Protein AF-A0A4U1FKA0-F1 (afdb_monomer_lite)

Sequence (142 aa):
TSLSIWGWGSLGIVLSLITFGPFVIFYLAFYILCFVGGGFVVTLLFGKTNSEKDLEQCEHSFLPPTSTGIPKCLEEMKREARTIKIDRRLTGANIIDEPLQQVIQFSLRDYVQYWYYTLSDDESFLLEIRQTLQNALIQFAT

Structure (mmCIF, N/CA/C/O backbone):
data_AF-A0A4U1FKA0-F1
#
_entry.id   AF-A0A4U1FKA0-F1
#
loop_
_atom_site.group_PDB
_atom_site.id
_atom_site.type_symbol
_atom_site.label_atom_id
_atom_site.label_alt_id
_atom_site.label_comp_id
_atom_site.label_asym_id
_atom_site.label_entity_id
_atom_site.label_seq_id
_atom_site.pdbx_PDB_ins_code
_atom_site.Cartn_x
_atom_site.Cartn_y
_atom_site.Cartn_z
_atom_site.occupancy
_atom_site.B_iso_or_equiv
_atom_site.auth_seq_id
_atom_site.auth_comp_id
_atom_site.auth_asym_id
_atom_site.auth_atom_id
_atom_site.pdbx_PDB_model_num
ATOM 1 N N . THR A 1 1 ? 2.910 23.166 -39.776 1.00 61.66 1 THR A N 1
ATOM 2 C CA . THR A 1 1 ? 3.900 22.630 -38.811 1.00 61.66 1 THR A CA 1
ATOM 3 C C . THR A 1 1 ? 4.370 21.225 -39.178 1.00 61.66 1 THR A C 1
ATOM 5 O O . THR A 1 1 ? 5.571 20.996 -39.144 1.00 61.66 1 THR A O 1
ATOM 8 N N . SER A 1 2 ? 3.491 20.321 -39.630 1.00 62.41 2 SER A N 1
ATOM 9 C CA . SER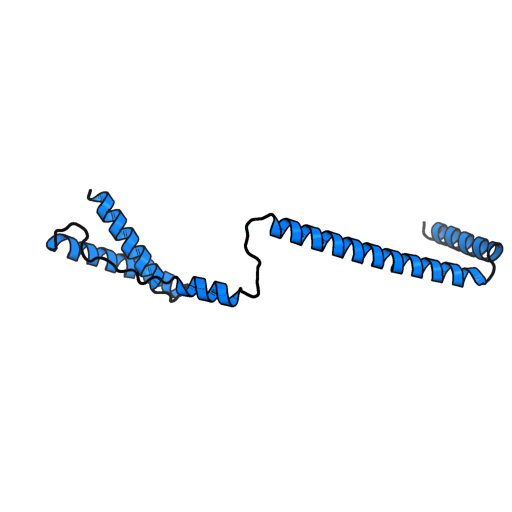 A 1 2 ? 3.839 18.959 -40.096 1.00 62.41 2 SER A CA 1
ATOM 10 C C . SER A 1 2 ? 4.854 18.901 -41.252 1.00 62.41 2 SER A C 1
ATOM 12 O O . SER A 1 2 ? 5.776 18.093 -41.203 1.00 62.41 2 SER A O 1
ATOM 14 N N . LEU A 1 3 ? 4.738 19.791 -42.249 1.00 74.25 3 LEU A N 1
ATOM 15 C CA . LEU A 1 3 ? 5.665 19.851 -43.394 1.00 74.25 3 LEU A CA 1
ATOM 16 C C . LEU A 1 3 ? 7.111 20.176 -42.980 1.00 74.25 3 LEU A C 1
ATOM 18 O O . LEU A 1 3 ? 8.057 19.661 -43.563 1.00 74.25 3 LEU A O 1
ATOM 22 N N . SER A 1 4 ? 7.273 21.012 -41.948 1.00 82.06 4 SER A N 1
ATOM 23 C CA . SER A 1 4 ? 8.587 21.382 -41.414 1.00 82.06 4 SER A CA 1
ATOM 24 C C . SER A 1 4 ? 9.243 20.172 -40.750 1.00 82.06 4 SER A C 1
ATOM 26 O O . SER A 1 4 ? 10.373 19.830 -41.074 1.00 82.06 4 SER A O 1
ATOM 28 N N . ILE A 1 5 ? 8.500 19.449 -39.906 1.00 84.81 5 ILE A N 1
ATOM 29 C CA . ILE A 1 5 ? 8.984 18.244 -39.208 1.00 84.81 5 ILE A CA 1
ATOM 30 C C . ILE A 1 5 ? 9.427 17.156 -40.198 1.00 84.81 5 ILE A C 1
ATOM 32 O O . ILE A 1 5 ? 10.484 16.556 -40.017 1.00 84.81 5 ILE A O 1
ATOM 36 N N . TRP A 1 6 ? 8.665 16.947 -41.275 1.00 83.38 6 TRP A N 1
ATOM 37 C CA . TRP A 1 6 ? 9.043 16.023 -42.349 1.00 83.38 6 TRP A CA 1
ATOM 38 C C . TRP A 1 6 ? 10.290 16.481 -43.120 1.00 83.38 6 TRP A C 1
ATOM 40 O O . TRP A 1 6 ? 11.140 15.654 -43.448 1.00 83.38 6 TRP A O 1
ATOM 50 N N . GLY A 1 7 ? 10.437 17.789 -43.355 1.00 89.75 7 GLY A N 1
ATOM 51 C CA . GLY A 1 7 ? 11.627 18.366 -43.984 1.00 89.75 7 GLY A CA 1
ATOM 52 C C . GLY A 1 7 ? 12.895 18.162 -43.152 1.00 89.75 7 GLY A C 1
ATOM 53 O O . GLY A 1 7 ? 13.902 17.683 -43.673 1.00 89.75 7 GLY A O 1
ATOM 54 N N . TRP A 1 8 ? 12.835 18.444 -41.848 1.00 88.69 8 TRP A N 1
ATOM 55 C CA . TRP A 1 8 ? 13.963 18.234 -40.932 1.00 88.69 8 TRP A CA 1
ATOM 56 C C . TRP A 1 8 ? 14.318 16.751 -40.777 1.00 88.69 8 TRP A C 1
ATOM 58 O O . TRP A 1 8 ? 15.499 16.402 -40.793 1.00 88.69 8 TRP A O 1
ATOM 68 N N . GLY A 1 9 ? 13.314 15.871 -40.700 1.00 87.62 9 GLY A N 1
ATOM 69 C CA . GLY A 1 9 ? 13.528 14.423 -40.655 1.00 87.62 9 GLY A CA 1
ATOM 70 C C . GLY A 1 9 ? 14.218 13.895 -41.916 1.00 87.62 9 GLY A C 1
ATOM 71 O O . GLY A 1 9 ? 15.217 13.183 -41.821 1.00 87.62 9 GLY A O 1
ATOM 72 N N . SER A 1 10 ? 13.746 14.303 -43.100 1.00 87.06 10 SER A N 1
ATOM 73 C CA . SER A 1 10 ? 14.354 13.910 -44.377 1.00 87.06 10 SER A CA 1
ATOM 74 C C . SER A 1 10 ? 15.783 14.433 -44.523 1.00 87.06 10 SER A C 1
ATOM 76 O O . SER A 1 10 ? 16.648 13.703 -45.005 1.00 87.06 10 SER A O 1
ATOM 78 N N . LEU A 1 11 ? 16.047 15.674 -44.101 1.00 89.50 11 LEU A N 1
ATOM 79 C CA . LEU A 1 11 ? 17.390 16.252 -44.145 1.00 89.50 11 LEU A CA 1
ATOM 80 C C . LEU A 1 11 ? 18.360 15.453 -43.264 1.00 89.50 11 LEU A C 1
ATOM 82 O O . LEU A 1 11 ? 19.453 15.117 -43.714 1.00 89.50 11 LEU A O 1
ATOM 86 N N . GLY A 1 12 ? 17.938 15.089 -42.048 1.00 86.94 12 GLY A N 1
ATOM 87 C CA . GLY A 1 12 ? 18.728 14.255 -41.141 1.00 86.94 12 GLY A CA 1
ATOM 88 C C . GLY A 1 12 ? 19.043 12.877 -41.726 1.00 86.94 12 GLY A C 1
ATOM 89 O O . GLY A 1 12 ? 20.191 12.441 -41.675 1.00 86.94 12 GLY A O 1
ATOM 90 N N . ILE A 1 13 ? 18.056 12.221 -42.347 1.00 84.75 13 ILE A N 1
ATOM 91 C CA . ILE A 1 13 ? 18.228 10.902 -42.979 1.00 84.75 13 ILE A CA 1
ATOM 92 C C . ILE A 1 13 ? 19.240 10.968 -44.131 1.00 84.75 13 ILE A C 1
ATOM 94 O O . ILE A 1 13 ? 20.147 10.138 -44.203 1.00 84.75 13 ILE A O 1
ATOM 98 N N . VAL A 1 14 ? 19.127 11.972 -45.007 1.00 87.81 14 VAL A N 1
ATOM 99 C CA . VAL A 1 14 ? 20.024 12.136 -46.163 1.00 87.81 14 VAL A CA 1
ATOM 100 C C . VAL A 1 14 ? 21.454 12.446 -45.720 1.00 87.81 14 VAL A C 1
ATOM 102 O O . VAL A 1 14 ? 22.392 11.811 -46.202 1.00 87.81 14 VAL A O 1
ATOM 105 N N . LEU A 1 15 ? 21.639 13.367 -44.768 1.00 87.31 15 LEU A N 1
ATOM 106 C CA . LEU A 1 15 ? 22.969 13.703 -44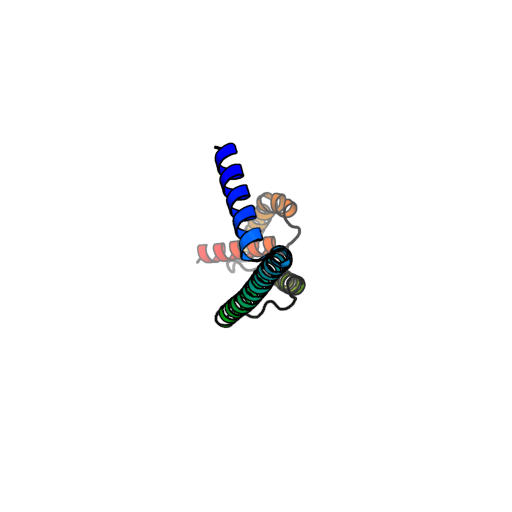.247 1.00 87.31 15 LEU A CA 1
ATOM 107 C C . LEU A 1 15 ? 23.634 12.487 -43.585 1.00 87.31 15 LEU A C 1
ATOM 109 O O . LEU A 1 15 ? 24.833 12.252 -43.749 1.00 87.31 15 LEU A O 1
ATOM 113 N N . SER A 1 16 ? 22.839 11.697 -42.861 1.00 81.56 16 SER A N 1
ATOM 114 C CA . SER A 1 16 ? 23.296 10.496 -42.166 1.00 81.56 16 SER A CA 1
ATOM 115 C C . SER A 1 16 ? 23.733 9.397 -43.145 1.00 81.56 16 SER A C 1
ATOM 117 O O . SER A 1 16 ? 24.805 8.817 -42.973 1.00 81.56 16 SER A O 1
ATOM 119 N N . LEU A 1 17 ? 22.976 9.188 -44.230 1.00 82.75 17 LEU A N 1
ATOM 120 C CA . LEU A 1 17 ? 23.327 8.264 -45.318 1.00 82.75 17 LEU A CA 1
ATOM 121 C C . LEU A 1 17 ? 24.611 8.669 -46.054 1.00 82.75 17 LEU A C 1
ATOM 123 O O . LEU A 1 17 ? 25.408 7.800 -46.400 1.00 82.75 17 LEU A O 1
ATOM 127 N N . ILE A 1 18 ? 24.836 9.967 -46.275 1.00 84.44 18 ILE A N 1
ATOM 128 C CA . ILE A 1 18 ? 26.050 10.464 -46.944 1.00 84.44 18 ILE A CA 1
ATOM 129 C C . ILE A 1 18 ? 27.279 10.332 -46.032 1.00 84.44 18 ILE A C 1
ATOM 131 O O . ILE A 1 18 ? 28.359 9.994 -46.505 1.00 84.44 18 ILE A O 1
ATOM 135 N N . THR A 1 19 ? 27.122 10.576 -44.729 1.00 84.31 19 THR A N 1
ATOM 136 C CA . THR A 1 19 ? 28.249 10.601 -43.779 1.00 84.31 19 THR A CA 1
ATOM 137 C C . THR A 1 19 ? 28.701 9.201 -43.364 1.00 84.31 19 THR A C 1
ATOM 139 O O . THR A 1 19 ? 29.898 8.945 -43.263 1.00 84.31 19 THR A O 1
ATOM 142 N N . PHE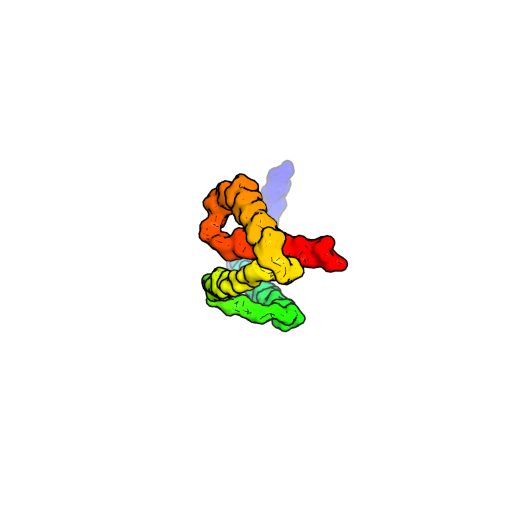 A 1 20 ? 27.756 8.289 -43.119 1.00 77.69 20 PHE A N 1
ATOM 143 C CA . PHE A 1 20 ? 28.036 6.962 -42.554 1.00 77.69 20 PHE A CA 1
ATOM 144 C C . PHE A 1 20 ? 27.788 5.808 -43.540 1.00 77.69 20 PHE A C 1
ATOM 146 O O . PHE A 1 20 ? 28.141 4.661 -43.255 1.00 77.69 20 PHE A O 1
ATOM 153 N N . GLY A 1 21 ? 27.197 6.086 -44.706 1.00 81.88 21 GLY A N 1
ATOM 154 C CA . GLY A 1 21 ? 26.884 5.077 -45.714 1.00 81.88 21 GLY A CA 1
ATOM 155 C C . GLY A 1 21 ? 25.742 4.129 -45.302 1.00 81.88 21 GLY A C 1
ATOM 156 O O . GLY A 1 21 ? 24.965 4.428 -44.391 1.00 81.88 21 GLY A O 1
ATOM 157 N N . PRO A 1 22 ? 25.618 2.951 -45.945 1.00 77.38 22 PRO A N 1
ATOM 158 C CA . PRO A 1 22 ? 24.540 1.990 -45.670 1.00 77.38 22 PRO A CA 1
ATOM 159 C C . PRO A 1 22 ? 24.641 1.325 -44.285 1.00 77.38 22 PRO A C 1
ATOM 161 O O . PRO A 1 22 ? 23.689 0.691 -43.832 1.00 77.38 22 PRO A O 1
ATOM 164 N N . PHE A 1 23 ? 25.764 1.487 -43.579 1.00 82.19 23 PHE A N 1
ATOM 165 C CA . PHE A 1 23 ? 25.981 0.919 -42.245 1.00 82.19 23 PHE A CA 1
ATOM 166 C C . PHE A 1 23 ? 25.245 1.669 -41.128 1.00 82.19 23 PHE A C 1
ATOM 168 O O . PHE A 1 23 ? 25.195 1.192 -39.995 1.00 82.19 23 PHE A O 1
ATOM 175 N N . VAL A 1 24 ? 24.618 2.808 -41.435 1.00 83.31 24 VAL A N 1
ATOM 176 C CA . VAL A 1 24 ? 23.897 3.636 -40.459 1.00 83.31 24 VAL A CA 1
ATOM 177 C C . VAL A 1 24 ? 22.774 2.883 -39.744 1.00 83.31 24 VAL A C 1
ATOM 179 O O . VAL A 1 24 ? 22.522 3.106 -38.563 1.00 83.31 24 VAL A O 1
ATOM 182 N N . ILE A 1 25 ? 22.148 1.929 -40.438 1.00 82.69 25 ILE A N 1
ATOM 183 C CA . ILE A 1 25 ? 21.079 1.088 -39.891 1.00 82.69 25 ILE A CA 1
ATOM 184 C C . ILE A 1 25 ? 21.624 0.195 -38.767 1.00 82.69 25 ILE A C 1
ATOM 186 O O . ILE A 1 25 ? 20.979 0.053 -37.731 1.00 82.69 25 ILE A O 1
ATOM 190 N N . PHE A 1 26 ? 22.835 -0.350 -38.929 1.00 86.19 26 PHE A N 1
ATOM 191 C CA . PHE A 1 26 ? 23.480 -1.170 -37.901 1.00 86.19 26 PHE A CA 1
ATOM 192 C C . PHE A 1 26 ? 23.855 -0.344 -36.670 1.00 86.19 26 PHE A C 1
ATOM 194 O O . PHE A 1 26 ? 23.595 -0.775 -35.548 1.00 86.19 26 PHE A O 1
ATOM 201 N N . TYR A 1 27 ? 24.402 0.859 -36.865 1.00 85.31 27 TYR A N 1
ATOM 202 C CA . TYR A 1 27 ? 24.722 1.760 -35.754 1.00 85.31 27 TYR A CA 1
ATOM 203 C C . TYR A 1 27 ? 23.471 2.206 -34.993 1.00 85.31 27 TYR A C 1
ATOM 205 O O . TYR A 1 27 ? 23.483 2.237 -33.764 1.00 85.31 27 TYR A O 1
ATOM 213 N N . LEU A 1 28 ? 22.375 2.492 -35.701 1.00 86.81 28 LEU A N 1
ATOM 214 C CA . LEU A 1 28 ? 21.110 2.889 -35.084 1.00 86.81 28 LEU A CA 1
ATOM 215 C C . LEU A 1 28 ? 20.484 1.722 -34.308 1.00 86.81 28 LEU A C 1
ATOM 217 O O . LEU A 1 28 ? 20.076 1.900 -33.162 1.00 86.81 28 LEU A O 1
ATOM 221 N N . ALA A 1 29 ? 20.481 0.512 -34.873 1.00 88.62 29 ALA A N 1
ATOM 222 C CA . ALA A 1 29 ? 20.007 -0.683 -34.176 1.00 88.62 29 ALA A CA 1
ATOM 223 C C . ALA A 1 29 ? 20.828 -0.979 -32.908 1.00 88.62 29 ALA A C 1
ATOM 225 O O . ALA A 1 29 ? 20.253 -1.243 -31.851 1.00 88.62 29 ALA A O 1
ATOM 226 N N . PHE A 1 30 ? 22.159 -0.872 -32.986 1.00 91.44 30 PHE A N 1
ATOM 227 C CA . PHE A 1 30 ? 23.040 -1.041 -31.829 1.00 91.44 30 PHE A CA 1
ATOM 228 C C . PHE A 1 30 ? 22.796 0.036 -30.765 1.00 91.44 30 PHE A C 1
ATOM 230 O O . PHE A 1 30 ? 22.729 -0.278 -29.580 1.00 91.44 30 PHE A O 1
ATOM 237 N N . TYR A 1 31 ? 22.580 1.288 -31.176 1.00 89.50 31 TYR A N 1
ATOM 238 C CA . TYR A 1 31 ? 22.254 2.385 -30.267 1.00 89.50 31 TYR A CA 1
ATOM 239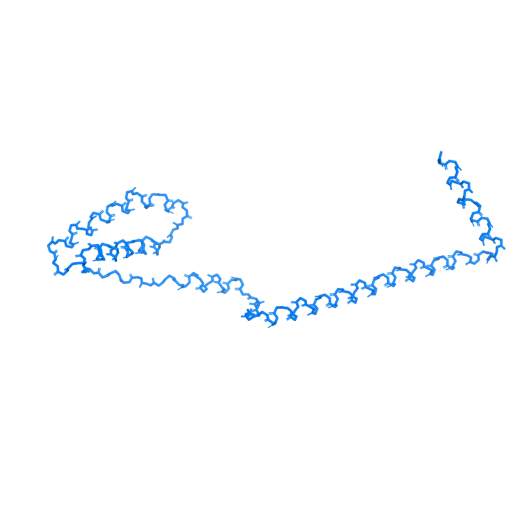 C C . TYR A 1 31 ? 20.945 2.138 -29.505 1.00 89.50 31 TYR A C 1
ATOM 241 O O . TYR A 1 31 ? 20.908 2.287 -28.284 1.00 89.50 31 TYR A O 1
ATOM 249 N N . ILE A 1 32 ? 19.888 1.696 -30.198 1.00 92.44 32 ILE A N 1
ATOM 250 C CA . ILE A 1 32 ? 18.609 1.346 -29.561 1.00 92.44 32 ILE A CA 1
ATOM 251 C C . ILE A 1 32 ? 18.780 0.162 -28.604 1.00 92.44 32 ILE A C 1
ATOM 253 O O . ILE A 1 32 ? 18.252 0.198 -27.493 1.00 92.44 32 ILE A O 1
ATOM 257 N N . LEU A 1 33 ? 19.555 -0.859 -28.982 1.00 92.38 33 LEU A N 1
ATOM 258 C CA . LEU A 1 33 ? 19.828 -2.009 -28.117 1.00 92.38 33 LEU A CA 1
ATOM 259 C C . LEU A 1 33 ? 20.590 -1.584 -26.855 1.00 92.38 33 LEU A C 1
ATOM 261 O O . LEU A 1 33 ? 20.187 -1.943 -25.750 1.00 92.38 33 LEU A O 1
ATOM 265 N N . CYS A 1 34 ? 21.631 -0.760 -26.989 1.00 91.44 34 CYS A N 1
ATOM 266 C CA . CYS A 1 34 ? 22.355 -0.195 -25.850 1.00 91.44 34 CYS A CA 1
ATOM 267 C C . CYS A 1 34 ? 21.464 0.684 -24.968 1.00 91.44 34 CYS A C 1
ATOM 269 O O . CYS A 1 34 ? 21.611 0.653 -23.749 1.00 91.44 34 CYS A O 1
ATOM 271 N N . PHE A 1 35 ? 20.530 1.436 -25.550 1.00 92.75 35 PHE A N 1
ATOM 272 C CA . PHE A 1 35 ? 19.601 2.268 -24.792 1.00 92.75 35 PHE A CA 1
ATOM 273 C C . PHE A 1 35 ? 18.610 1.425 -23.983 1.00 92.75 35 PHE A C 1
ATOM 275 O O . PHE A 1 35 ? 18.441 1.652 -22.787 1.00 92.75 35 PHE A O 1
ATOM 282 N N . VAL A 1 36 ? 17.999 0.413 -24.604 1.00 93.00 36 VAL A N 1
ATOM 283 C CA . VAL A 1 36 ? 17.066 -0.497 -23.920 1.00 93.00 36 VAL A CA 1
ATOM 284 C C . VAL A 1 36 ? 17.799 -1.342 -22.879 1.00 93.00 36 VAL A C 1
ATOM 286 O O . VAL A 1 36 ? 17.323 -1.469 -21.755 1.00 93.00 36 VAL A O 1
ATOM 289 N N . GLY A 1 37 ? 18.975 -1.873 -23.217 1.00 91.38 37 GLY A N 1
ATOM 290 C CA . GLY A 1 37 ? 19.806 -2.646 -22.298 1.00 91.38 37 GLY A CA 1
ATOM 291 C C . GLY A 1 37 ? 20.300 -1.808 -21.121 1.00 91.38 37 GLY A C 1
ATOM 292 O O . GLY A 1 37 ? 20.164 -2.223 -19.974 1.00 91.38 37 GLY A O 1
ATOM 293 N N . GLY A 1 38 ? 20.805 -0.600 -21.381 1.00 89.94 38 GLY A N 1
ATOM 294 C CA . GLY A 1 38 ? 21.219 0.345 -20.345 1.00 89.94 38 GLY A CA 1
ATOM 295 C C . GLY A 1 38 ? 20.052 0.765 -19.454 1.00 89.94 38 GLY A C 1
ATOM 296 O O . GLY A 1 38 ? 20.181 0.741 -18.233 1.00 89.94 38 GLY A O 1
ATOM 297 N N . GLY A 1 39 ? 18.891 1.058 -20.047 1.00 87.56 39 GLY A N 1
ATOM 298 C CA . GLY A 1 39 ? 17.657 1.341 -19.317 1.00 87.56 39 GLY A CA 1
ATOM 299 C C . GLY A 1 39 ? 17.249 0.178 -18.417 1.00 87.56 39 GLY A C 1
ATOM 300 O O . GLY A 1 39 ? 17.039 0.379 -17.228 1.00 87.56 39 GLY A O 1
ATOM 301 N N . PHE A 1 40 ? 17.235 -1.048 -18.943 1.00 87.31 40 PHE A N 1
ATOM 302 C CA . PHE A 1 40 ? 16.906 -2.247 -18.174 1.00 87.31 40 PHE A CA 1
ATOM 303 C C . PHE A 1 40 ? 17.888 -2.486 -17.021 1.00 87.31 40 PHE A C 1
ATOM 305 O O . PHE A 1 40 ? 17.459 -2.748 -15.902 1.00 87.31 40 PHE A O 1
ATOM 312 N N . VAL A 1 41 ? 19.195 -2.327 -17.250 1.00 86.38 41 VAL A N 1
ATOM 313 C CA . VAL A 1 41 ? 20.226 -2.458 -16.205 1.00 86.38 41 VAL A CA 1
ATOM 314 C C . VAL A 1 41 ? 20.055 -1.399 -15.118 1.00 86.38 41 VAL A C 1
ATOM 316 O O . VAL A 1 41 ? 20.110 -1.735 -13.938 1.00 86.38 41 VAL A O 1
ATOM 319 N N . VAL A 1 42 ? 19.800 -0.141 -15.484 1.00 86.75 42 VAL A N 1
ATOM 320 C CA . VAL A 1 42 ? 19.556 0.936 -14.512 1.00 86.75 42 VAL A CA 1
ATOM 321 C C . VAL A 1 42 ? 18.258 0.695 -13.750 1.00 86.75 42 VAL A C 1
ATOM 323 O O . VAL A 1 42 ? 18.251 0.838 -12.534 1.00 86.75 42 VAL A O 1
ATOM 326 N N . THR A 1 43 ? 17.180 0.274 -14.413 1.00 82.81 43 THR A N 1
ATOM 327 C CA . THR A 1 43 ? 15.916 -0.067 -13.747 1.00 82.81 43 THR A CA 1
ATOM 328 C C . THR A 1 43 ? 16.078 -1.257 -12.807 1.00 82.81 43 THR A C 1
ATOM 330 O O . THR A 1 43 ? 15.538 -1.221 -11.707 1.00 82.81 43 THR A O 1
ATOM 333 N N . LEU A 1 44 ? 16.849 -2.280 -13.181 1.00 79.25 44 LEU A N 1
ATOM 334 C CA . LEU A 1 44 ? 17.128 -3.421 -12.309 1.00 79.25 44 LEU A CA 1
ATOM 335 C C . LEU A 1 44 ? 18.030 -3.049 -11.130 1.00 79.25 44 LEU A C 1
ATOM 337 O O . LEU A 1 44 ? 17.754 -3.465 -10.010 1.00 79.25 44 LEU A O 1
ATOM 341 N N . LEU A 1 45 ? 19.078 -2.253 -11.347 1.00 78.19 45 LEU A N 1
ATOM 342 C CA . LEU A 1 45 ? 19.957 -1.780 -10.273 1.00 78.19 45 LEU A CA 1
ATOM 343 C C . LEU A 1 45 ? 19.226 -0.827 -9.328 1.00 78.19 45 LEU A C 1
ATOM 345 O O . LEU A 1 45 ? 19.390 -0.924 -8.115 1.00 78.19 45 LEU A O 1
ATOM 349 N N . PHE A 1 46 ? 18.393 0.062 -9.869 1.00 76.06 46 PHE A N 1
ATOM 350 C CA . PHE A 1 46 ? 17.545 0.957 -9.091 1.00 76.06 46 PHE A CA 1
ATOM 351 C C . PHE A 1 46 ? 16.472 0.169 -8.338 1.00 76.06 46 PHE A C 1
ATOM 353 O O . PHE A 1 46 ? 16.269 0.404 -7.155 1.00 76.06 46 PHE A O 1
ATOM 360 N N . GLY A 1 47 ? 15.854 -0.826 -8.978 1.00 74.81 47 GLY A N 1
ATOM 361 C CA . GLY A 1 47 ? 14.914 -1.748 -8.344 1.00 74.81 47 GLY A CA 1
ATOM 362 C C . GLY A 1 47 ? 15.555 -2.527 -7.197 1.00 74.81 47 GLY A C 1
ATOM 363 O O . GLY A 1 47 ? 15.002 -2.556 -6.102 1.00 74.81 47 GLY A O 1
ATOM 364 N N . LYS A 1 48 ? 16.758 -3.077 -7.409 1.00 74.19 48 LYS A N 1
ATOM 365 C CA . LYS A 1 48 ? 17.536 -3.760 -6.367 1.00 74.19 48 LYS A CA 1
ATOM 366 C C . LYS A 1 48 ? 17.887 -2.804 -5.221 1.00 74.19 48 LYS A C 1
ATOM 368 O O . LYS A 1 48 ? 17.606 -3.117 -4.074 1.00 74.19 48 LYS A O 1
ATOM 373 N N . THR A 1 49 ? 18.414 -1.623 -5.540 1.00 75.81 49 THR A N 1
ATOM 374 C CA . THR A 1 49 ? 18.800 -0.607 -4.546 1.00 75.81 49 THR A CA 1
ATOM 375 C C . THR A 1 49 ? 17.603 -0.122 -3.728 1.00 75.81 49 THR A C 1
ATOM 377 O O . THR A 1 49 ? 17.729 0.092 -2.529 1.00 75.81 49 THR A O 1
ATOM 380 N N . ASN A 1 50 ? 16.438 0.072 -4.350 1.00 67.00 50 ASN A N 1
ATOM 381 C CA . ASN A 1 50 ? 15.232 0.479 -3.628 1.00 67.00 50 ASN A CA 1
ATOM 382 C C . ASN A 1 50 ? 14.673 -0.664 -2.784 1.00 67.00 50 ASN A C 1
ATOM 384 O O . ASN A 1 50 ? 14.278 -0.422 -1.656 1.00 67.00 50 ASN A O 1
ATOM 388 N N . SER A 1 51 ? 14.718 -1.903 -3.281 1.00 62.59 51 SER A N 1
ATOM 389 C CA . SER A 1 51 ? 14.322 -3.075 -2.498 1.00 62.59 51 SER A CA 1
ATOM 390 C C . SER A 1 51 ? 15.216 -3.286 -1.277 1.00 62.59 51 SER A C 1
ATOM 392 O O . SER A 1 51 ? 14.717 -3.719 -0.246 1.00 62.59 51 SER A O 1
ATOM 394 N N . GLU A 1 52 ? 16.517 -3.009 -1.387 1.00 69.25 52 GLU A N 1
ATOM 395 C CA . GLU A 1 52 ? 17.446 -3.072 -0.254 1.00 69.25 52 GLU A CA 1
ATOM 396 C C . GLU A 1 52 ? 17.140 -1.958 0.757 1.00 69.25 52 GLU A C 1
ATOM 398 O O . GLU A 1 52 ? 17.026 -2.243 1.942 1.00 69.25 52 GLU A O 1
ATOM 403 N N . LYS A 1 53 ? 16.855 -0.734 0.296 1.00 67.44 53 LYS A N 1
ATOM 404 C CA . LYS A 1 53 ? 16.465 0.384 1.173 1.00 67.44 53 LYS A CA 1
ATOM 405 C C . LYS A 1 53 ? 15.127 0.174 1.882 1.00 67.44 53 LYS A C 1
ATOM 407 O O . LYS A 1 53 ? 15.014 0.511 3.056 1.00 67.44 53 LYS A O 1
ATOM 412 N N . ASP A 1 54 ? 14.125 -0.369 1.192 1.00 62.56 54 ASP A N 1
ATOM 413 C CA . ASP A 1 54 ? 12.836 -0.730 1.796 1.00 62.56 54 ASP A CA 1
ATOM 414 C C . ASP A 1 54 ? 13.016 -1.829 2.856 1.00 62.56 54 ASP A C 1
ATOM 416 O O . ASP A 1 54 ? 12.415 -1.763 3.929 1.00 62.56 54 ASP A O 1
ATOM 420 N N . LEU A 1 55 ? 13.891 -2.809 2.598 1.00 63.03 55 LEU A N 1
ATOM 421 C CA . LEU A 1 55 ? 14.204 -3.870 3.554 1.00 63.03 55 LEU A CA 1
ATOM 422 C C . LEU A 1 55 ? 14.963 -3.328 4.778 1.00 63.03 55 LEU A C 1
ATOM 424 O O . LEU A 1 55 ? 14.560 -3.605 5.905 1.00 63.03 55 LEU A O 1
ATOM 428 N N . GLU A 1 56 ? 15.976 -2.481 4.572 1.00 64.38 56 GLU A N 1
ATOM 429 C CA . GLU A 1 56 ? 16.734 -1.821 5.646 1.00 64.38 56 GLU A CA 1
ATOM 430 C C . GLU A 1 56 ? 15.843 -0.892 6.494 1.00 64.38 56 GLU A C 1
ATOM 432 O O . GLU A 1 56 ? 15.979 -0.832 7.718 1.00 64.38 56 GLU A O 1
ATOM 437 N N . GLN A 1 57 ? 14.885 -0.192 5.876 1.00 61.03 57 GLN A N 1
ATOM 438 C CA . GLN A 1 57 ? 13.910 0.642 6.584 1.00 61.03 57 GLN A CA 1
ATOM 439 C C . GLN A 1 57 ? 12.922 -0.200 7.414 1.00 61.03 57 GLN A C 1
ATOM 441 O O . GLN A 1 57 ? 12.524 0.212 8.513 1.00 61.03 57 GLN A O 1
ATOM 446 N N . CYS A 1 58 ? 12.555 -1.387 6.923 1.00 56.62 58 CYS A N 1
ATOM 447 C CA . CYS A 1 58 ? 11.781 -2.373 7.675 1.00 56.62 58 CYS A CA 1
ATOM 448 C C . CYS A 1 58 ? 12.578 -2.993 8.829 1.00 56.62 58 CYS A C 1
ATOM 450 O O . CYS A 1 58 ? 11.987 -3.212 9.878 1.00 56.62 58 CYS A O 1
ATOM 452 N N . GLU A 1 59 ? 13.882 -3.237 8.675 1.00 58.31 59 GLU A N 1
ATOM 453 C CA . GLU A 1 59 ? 14.743 -3.755 9.751 1.00 58.31 59 GLU A CA 1
ATOM 454 C C . GLU A 1 59 ? 15.021 -2.713 10.846 1.00 58.31 59 GLU A C 1
ATOM 456 O O . GLU A 1 59 ? 15.073 -3.050 12.029 1.00 58.31 59 GLU A O 1
ATOM 461 N N . HIS A 1 60 ? 15.169 -1.437 10.477 1.00 55.34 60 HIS A N 1
ATOM 462 C CA . HIS A 1 60 ? 15.358 -0.348 11.442 1.00 55.34 60 HIS A CA 1
ATOM 463 C C . HIS A 1 60 ? 14.074 0.053 12.179 1.00 55.34 60 HIS A C 1
ATOM 465 O O . HIS A 1 60 ? 14.133 0.640 13.263 1.00 55.34 60 HIS A O 1
ATOM 471 N N . SER A 1 61 ? 12.914 -0.274 11.616 1.00 51.38 61 SER A N 1
ATOM 472 C CA . SER A 1 61 ? 11.648 -0.223 12.334 1.00 51.38 61 SER A CA 1
ATOM 473 C C . SER A 1 61 ? 11.559 -1.494 13.176 1.00 51.38 61 SER A C 1
ATOM 475 O O . SER A 1 61 ? 11.652 -2.585 12.644 1.00 51.38 61 SER A O 1
ATOM 477 N N . PHE A 1 62 ? 11.378 -1.387 14.490 1.00 51.03 62 PHE A N 1
ATOM 478 C CA . PHE A 1 62 ? 11.240 -2.511 15.435 1.00 51.03 62 PHE A CA 1
ATOM 479 C C . PHE A 1 62 ? 9.973 -3.377 15.207 1.00 51.03 62 PHE A C 1
ATOM 481 O O . PHE A 1 62 ? 9.313 -3.795 16.159 1.00 51.03 62 PHE A O 1
ATOM 488 N N . LEU A 1 63 ? 9.573 -3.617 13.960 1.00 54.91 63 LEU A N 1
ATOM 489 C CA . LEU A 1 63 ? 8.429 -4.429 13.595 1.00 54.91 63 LEU A CA 1
ATOM 490 C C . LEU A 1 63 ? 8.930 -5.798 13.123 1.00 54.91 63 LEU A C 1
ATOM 492 O O . LEU A 1 63 ? 9.768 -5.873 12.225 1.00 54.91 63 LEU A O 1
ATOM 496 N N . PRO A 1 64 ? 8.452 -6.894 13.737 1.00 45.81 64 PRO A N 1
ATOM 497 C CA . PRO A 1 64 ? 8.893 -8.231 13.383 1.00 45.81 64 PRO A CA 1
ATOM 498 C C .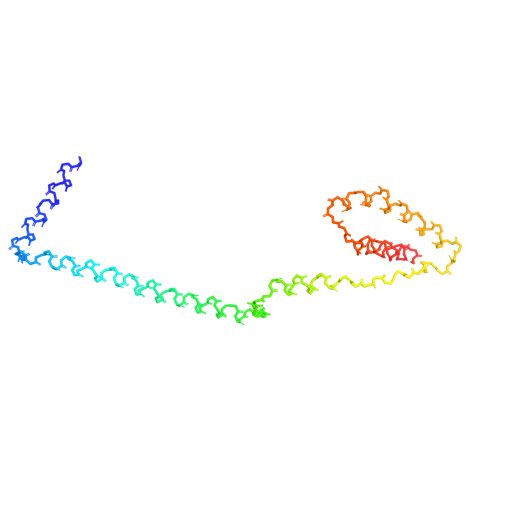 PRO A 1 64 ? 8.544 -8.537 11.916 1.00 45.81 64 PRO A C 1
ATOM 500 O O . PRO A 1 64 ? 7.549 -8.026 11.390 1.00 45.81 64 PRO A O 1
ATOM 503 N N . PRO A 1 65 ? 9.351 -9.375 11.242 1.00 48.94 65 PRO A N 1
ATOM 504 C CA . PRO A 1 65 ? 9.209 -9.652 9.821 1.00 48.94 65 PRO A CA 1
ATOM 505 C C . PRO A 1 65 ? 7.818 -10.220 9.534 1.00 48.94 65 PRO A C 1
ATOM 507 O O . PRO A 1 65 ? 7.367 -11.149 10.210 1.00 48.94 65 PRO A O 1
ATOM 510 N N . THR A 1 66 ? 7.151 -9.697 8.500 1.00 52.47 66 THR A N 1
ATOM 511 C CA . THR A 1 66 ? 5.913 -10.287 7.970 1.00 52.47 66 THR A CA 1
ATOM 512 C C . THR A 1 66 ? 6.264 -11.613 7.295 1.00 52.47 66 THR A C 1
ATOM 514 O O . THR A 1 66 ? 6.435 -11.712 6.084 1.00 52.47 66 THR A O 1
ATOM 517 N N . SER A 1 67 ? 6.426 -12.650 8.113 1.00 49.09 67 SER A N 1
ATOM 518 C CA . SER A 1 67 ? 6.523 -14.035 7.681 1.00 49.09 67 SER A CA 1
ATOM 519 C C . SER A 1 67 ? 5.111 -14.563 7.498 1.00 49.09 67 SER A C 1
ATOM 521 O O . SER A 1 67 ? 4.388 -14.700 8.478 1.00 49.09 67 SER A O 1
ATOM 523 N N . THR A 1 68 ? 4.729 -14.832 6.246 1.00 50.81 68 THR A N 1
ATOM 524 C CA . THR A 1 68 ? 3.756 -15.865 5.825 1.00 50.81 68 THR A CA 1
ATOM 525 C C . THR A 1 68 ? 2.618 -16.144 6.820 1.00 50.81 68 THR A C 1
ATOM 527 O O . THR A 1 68 ? 2.390 -17.277 7.240 1.00 50.81 68 THR A O 1
ATOM 530 N N . GLY A 1 69 ? 1.937 -15.084 7.259 1.00 50.91 69 GLY A N 1
ATOM 531 C CA . GLY A 1 69 ? 1.286 -15.112 8.566 1.00 50.91 69 GLY A CA 1
ATOM 532 C C . GLY A 1 69 ? -0.101 -14.514 8.623 1.00 50.91 69 GLY A C 1
ATOM 533 O O . GLY A 1 69 ? -0.731 -14.680 9.649 1.00 50.91 69 GLY A O 1
ATOM 534 N N . ILE A 1 70 ? -0.637 -13.897 7.563 1.00 58.78 70 ILE A N 1
ATOM 535 C CA . ILE A 1 70 ? -2.010 -13.358 7.600 1.00 58.78 70 ILE A CA 1
ATOM 536 C C . ILE A 1 70 ? -3.034 -14.384 8.137 1.00 58.78 70 ILE A C 1
ATOM 538 O O . ILE A 1 70 ? -3.799 -14.007 9.022 1.00 58.78 70 ILE A O 1
ATOM 542 N N . PRO A 1 71 ? -3.027 -15.679 7.743 1.00 59.00 71 PRO A N 1
ATOM 543 C CA . PRO A 1 71 ? -3.937 -16.646 8.360 1.00 59.00 71 PRO A CA 1
ATOM 544 C C . PRO A 1 71 ? -3.582 -16.967 9.821 1.00 59.00 71 PRO A C 1
ATOM 546 O O . PRO A 1 71 ? -4.477 -17.207 10.619 1.00 59.00 71 PRO A O 1
ATOM 549 N N . LYS A 1 72 ? -2.299 -16.931 10.201 1.00 55.38 72 LYS A N 1
ATOM 550 C CA . LYS A 1 72 ? -1.832 -17.212 11.568 1.00 55.38 72 LYS A CA 1
ATOM 551 C C . LYS A 1 72 ? -2.119 -16.062 12.538 1.00 55.38 72 LYS A C 1
ATOM 553 O O . LYS A 1 72 ? -2.530 -16.318 13.657 1.00 55.38 72 LYS A O 1
ATOM 558 N N . CYS A 1 73 ? -1.975 -14.816 12.091 1.00 55.53 73 CYS A N 1
ATOM 559 C CA . CYS A 1 73 ? -2.364 -13.614 12.821 1.00 55.53 73 CYS A CA 1
ATOM 560 C C . CYS A 1 73 ? -3.888 -13.511 12.931 1.00 55.53 73 CYS A C 1
ATOM 562 O O . CYS A 1 73 ? -4.388 -13.109 13.974 1.00 55.53 73 CYS A O 1
ATOM 564 N N . LEU A 1 74 ? -4.633 -13.924 11.897 1.00 59.69 74 LEU A N 1
ATOM 565 C CA . LEU A 1 74 ? -6.089 -14.051 11.980 1.00 59.69 74 LEU A CA 1
ATOM 566 C C . LEU A 1 74 ? -6.489 -15.124 13.002 1.00 59.69 74 LEU A C 1
ATOM 568 O O . LEU A 1 74 ? -7.386 -14.883 13.800 1.00 59.69 74 LEU A O 1
ATOM 572 N N . GLU A 1 75 ? -5.818 -16.279 13.018 1.00 58.34 75 GLU A N 1
ATOM 573 C CA . GLU A 1 75 ? -6.059 -17.314 14.029 1.00 58.34 75 GLU A CA 1
ATOM 574 C C . GLU A 1 75 ? -5.665 -16.864 15.439 1.00 58.34 75 GLU A C 1
ATOM 576 O O . GLU A 1 75 ? -6.413 -17.122 16.374 1.00 58.34 75 GLU A O 1
ATOM 581 N N . GLU A 1 76 ? -4.544 -16.163 15.614 1.00 56.50 76 GLU A N 1
ATOM 582 C CA . GLU A 1 76 ? -4.123 -15.636 16.918 1.00 56.50 76 GLU A CA 1
ATOM 583 C C . GLU A 1 76 ? -5.049 -14.518 17.416 1.00 56.50 76 GLU A C 1
ATOM 585 O O . GLU A 1 76 ? -5.441 -14.557 18.581 1.00 56.50 76 GLU A O 1
ATOM 590 N N . MET A 1 77 ? -5.500 -13.600 16.549 1.00 52.34 77 MET A N 1
ATOM 591 C CA . MET A 1 77 ? -6.517 -12.600 16.911 1.00 52.34 77 MET A CA 1
ATOM 592 C C . MET A 1 77 ? -7.872 -13.244 17.221 1.00 52.34 77 MET A C 1
ATOM 594 O O . MET A 1 77 ? -8.530 -12.854 18.181 1.00 52.34 77 MET A O 1
ATOM 598 N N . LYS A 1 78 ? -8.283 -14.271 16.468 1.00 54.03 78 LYS A N 1
ATOM 599 C CA . LYS A 1 78 ? -9.525 -15.017 16.735 1.00 54.03 78 LYS A CA 1
ATOM 600 C C . LYS A 1 78 ? -9.443 -15.834 18.032 1.00 54.03 78 LYS A C 1
ATOM 602 O O . LYS A 1 78 ? -10.457 -16.102 18.670 1.00 54.03 78 LYS A O 1
ATOM 607 N N . ARG A 1 79 ? -8.234 -16.224 18.445 1.00 49.66 79 ARG A N 1
ATOM 608 C CA . ARG A 1 79 ? -7.970 -17.004 19.662 1.00 49.66 79 ARG A CA 1
ATOM 609 C C . ARG A 1 79 ? -7.883 -16.145 20.929 1.00 49.66 79 ARG A C 1
ATOM 611 O O . ARG A 1 79 ? -7.962 -16.699 22.024 1.00 49.66 79 ARG A O 1
ATOM 618 N N . GLU A 1 80 ? -7.804 -14.818 20.807 1.00 47.59 80 GLU A N 1
ATOM 619 C CA . GLU A 1 80 ? -7.917 -13.876 21.932 1.00 47.59 80 GLU A CA 1
ATOM 620 C C . GLU A 1 80 ? -9.361 -13.610 22.397 1.00 47.59 80 GLU A C 1
ATOM 622 O O . GLU A 1 80 ? -9.589 -12.709 23.201 1.00 47.59 80 GLU A O 1
ATOM 627 N N . ALA A 1 81 ? -10.331 -14.450 22.021 1.00 49.31 81 ALA A N 1
ATOM 628 C CA . ALA A 1 81 ? -11.595 -14.568 22.747 1.00 49.31 81 ALA A CA 1
ATOM 629 C C . ALA A 1 81 ? -11.332 -15.145 24.156 1.00 49.31 81 ALA A C 1
ATOM 631 O O . ALA A 1 81 ? -11.617 -16.308 24.458 1.00 49.31 81 ALA A O 1
ATOM 632 N N . ARG A 1 82 ? -10.710 -14.345 25.032 1.00 49.78 82 ARG A N 1
ATOM 633 C CA . ARG A 1 82 ? -10.508 -14.685 26.437 1.00 49.78 82 ARG A CA 1
ATOM 634 C C . ARG A 1 82 ? -11.873 -14.981 27.033 1.00 49.78 82 ARG A C 1
ATOM 636 O O . ARG A 1 82 ? -12.809 -14.199 26.910 1.00 49.78 82 ARG A O 1
ATOM 643 N N . THR A 1 83 ? -11.972 -16.110 27.722 1.00 45.16 83 THR A N 1
ATOM 644 C CA . THR A 1 83 ? -13.147 -16.462 28.512 1.00 45.16 83 THR A CA 1
ATOM 645 C C . THR A 1 83 ? -13.309 -15.432 29.624 1.00 45.16 83 THR A C 1
ATOM 647 O O . THR A 1 83 ? -12.633 -15.500 30.657 1.00 45.16 83 THR A O 1
ATOM 650 N N . ILE A 1 84 ? -14.170 -14.450 29.391 1.00 48.81 84 ILE A N 1
ATOM 651 C CA . ILE A 1 84 ? -14.505 -13.418 30.360 1.00 48.81 84 ILE A CA 1
ATOM 652 C C . ILE A 1 84 ? -15.280 -14.086 31.490 1.00 48.81 84 ILE A C 1
ATOM 654 O O . ILE A 1 84 ? -16.440 -14.473 31.351 1.00 48.81 84 ILE A O 1
ATOM 658 N N . LYS A 1 85 ? -14.605 -14.272 32.625 1.00 46.25 85 LYS A N 1
ATOM 659 C CA . LYS A 1 85 ? -15.253 -14.668 33.872 1.00 46.25 85 LYS A CA 1
ATOM 660 C C . LYS A 1 85 ? -15.958 -13.439 34.429 1.00 46.25 85 LYS A C 1
ATOM 662 O O . LYS A 1 85 ? -15.328 -12.585 35.043 1.00 46.25 85 LYS A O 1
ATOM 667 N N . ILE A 1 86 ? -17.256 -13.354 34.172 1.00 54.03 86 ILE A N 1
ATOM 668 C CA . ILE A 1 86 ? -18.132 -12.347 34.767 1.00 54.03 86 ILE A CA 1
ATOM 669 C C . ILE A 1 86 ? -18.309 -12.703 36.248 1.00 54.03 86 ILE A C 1
ATOM 671 O O . ILE A 1 86 ? -18.861 -13.757 36.569 1.00 54.03 86 ILE A O 1
ATOM 675 N N . ASP A 1 87 ? -17.803 -11.856 37.146 1.00 49.03 87 ASP A N 1
ATOM 676 C CA . ASP A 1 87 ? -18.019 -12.014 38.586 1.00 49.03 87 ASP A CA 1
ATOM 677 C C . ASP A 1 87 ? -19.477 -11.663 38.929 1.00 49.03 87 ASP A C 1
ATOM 679 O O . ASP A 1 87 ? -20.058 -10.712 38.403 1.00 49.03 87 ASP A O 1
ATOM 683 N N . ARG A 1 88 ? -20.096 -12.464 39.801 1.00 52.91 88 ARG A N 1
ATOM 684 C CA . ARG A 1 88 ? -21.505 -12.318 40.192 1.00 52.91 88 ARG A CA 1
ATOM 685 C C . ARG A 1 88 ? -21.709 -11.204 41.223 1.00 52.91 88 ARG A C 1
ATOM 687 O O . ARG A 1 88 ? -22.851 -10.859 41.505 1.00 52.91 88 ARG A O 1
ATOM 694 N N . ARG A 1 89 ? -20.647 -10.666 41.824 1.00 50.81 89 ARG A N 1
ATOM 695 C CA . ARG A 1 89 ? -20.734 -9.683 42.915 1.00 50.81 89 ARG A CA 1
ATOM 696 C C . ARG A 1 89 ? -20.448 -8.284 42.373 1.00 50.81 89 ARG A C 1
ATOM 698 O O . ARG A 1 89 ? -19.368 -8.054 41.845 1.00 50.81 89 ARG A O 1
ATOM 705 N N . LEU A 1 90 ? -21.406 -7.367 42.508 1.00 52.25 90 LEU A N 1
ATOM 706 C CA . LEU A 1 90 ? -21.290 -5.984 42.021 1.00 52.25 90 LEU A CA 1
ATOM 707 C C . LEU A 1 90 ? -21.206 -4.969 43.165 1.00 52.25 90 LEU A C 1
ATOM 709 O O . LEU A 1 90 ? -20.537 -3.960 43.028 1.00 52.25 90 LEU A O 1
ATOM 713 N N . THR A 1 91 ? -21.823 -5.225 44.316 1.00 53.69 91 THR A N 1
ATOM 714 C CA . THR A 1 91 ? -21.781 -4.293 45.464 1.00 53.69 91 THR A CA 1
ATOM 715 C C . THR A 1 91 ? -21.511 -4.988 46.798 1.00 53.69 91 THR A C 1
ATOM 717 O O . THR A 1 91 ? -21.310 -4.337 47.820 1.00 53.69 91 THR A O 1
ATOM 720 N N . GLY A 1 92 ? -21.498 -6.326 46.813 1.00 57.12 92 GLY A N 1
ATOM 721 C CA . GLY A 1 92 ? -21.361 -7.126 48.035 1.00 57.12 92 GLY A CA 1
ATOM 722 C C . GLY A 1 92 ? -22.692 -7.403 48.745 1.00 57.12 92 GLY A C 1
ATOM 723 O O . GLY A 1 92 ? -22.720 -8.216 49.672 1.00 57.12 92 GLY A O 1
ATOM 724 N N . ALA A 1 93 ? -23.801 -6.821 48.272 1.00 57.28 93 ALA A N 1
ATOM 725 C CA . ALA A 1 93 ? -25.159 -7.084 48.739 1.00 57.28 93 ALA A CA 1
ATOM 726 C C . ALA A 1 93 ? -25.965 -7.858 47.677 1.00 57.28 93 ALA A C 1
ATOM 728 O O . ALA A 1 93 ? -26.461 -7.297 46.703 1.00 57.28 93 ALA A O 1
ATOM 729 N N . ASN A 1 94 ? -26.167 -9.161 47.908 1.00 56.94 94 ASN A N 1
ATOM 730 C CA . ASN A 1 94 ? -26.835 -10.070 46.959 1.00 56.94 94 ASN A CA 1
ATOM 731 C C . ASN A 1 94 ? -28.284 -9.658 46.604 1.00 56.94 94 ASN A C 1
ATOM 733 O O . ASN A 1 94 ? -28.807 -10.057 45.574 1.00 56.94 94 ASN A O 1
ATOM 737 N N . ILE A 1 95 ? -28.936 -8.856 47.454 1.00 59.28 95 ILE A N 1
ATOM 738 C CA . ILE A 1 95 ? -30.311 -8.365 47.247 1.00 59.28 95 ILE A CA 1
ATOM 739 C C . ILE A 1 95 ? -30.368 -7.273 46.164 1.00 59.28 95 ILE A C 1
ATOM 741 O O . ILE A 1 95 ? -31.384 -7.137 45.488 1.00 59.28 95 ILE A O 1
ATOM 745 N N . ILE A 1 96 ? -29.291 -6.500 45.996 1.00 60.09 96 ILE A N 1
ATOM 746 C CA . ILE A 1 96 ? -29.224 -5.365 45.061 1.00 60.09 96 ILE A CA 1
ATOM 747 C C . ILE A 1 96 ? -28.534 -5.788 43.758 1.00 60.09 96 ILE A C 1
ATOM 749 O O . ILE A 1 96 ? -28.905 -5.328 42.680 1.00 60.09 96 ILE A O 1
ATOM 753 N N . ASP A 1 97 ? -27.585 -6.720 43.840 1.00 65.81 97 ASP A N 1
ATOM 754 C CA . ASP A 1 97 ? -26.817 -7.181 42.681 1.00 65.81 97 ASP A CA 1
ATOM 755 C C . ASP A 1 97 ? -27.672 -7.972 41.672 1.00 65.81 97 ASP A C 1
ATOM 757 O O . ASP A 1 97 ? -27.497 -7.810 40.465 1.00 65.81 97 ASP A O 1
ATOM 761 N N . GLU A 1 98 ? -28.633 -8.777 42.140 1.00 68.88 98 GLU A N 1
ATOM 762 C CA . GLU A 1 98 ? -29.514 -9.588 41.285 1.00 68.88 98 GLU A CA 1
ATOM 763 C C . GLU A 1 98 ? -30.429 -8.738 40.371 1.00 68.88 98 GLU A C 1
ATOM 765 O O . GLU A 1 98 ? -30.381 -8.919 39.148 1.00 68.88 98 GLU A O 1
ATOM 770 N N . PRO A 1 99 ? -31.222 -7.767 40.883 1.00 71.50 99 PRO A N 1
ATOM 771 C CA . PRO A 1 99 ? -32.052 -6.929 40.018 1.00 71.50 99 PRO A CA 1
ATOM 772 C C . PRO A 1 99 ? -31.212 -6.039 39.093 1.00 71.50 99 PRO A C 1
ATOM 774 O O . PRO A 1 99 ? -31.593 -5.816 37.944 1.00 71.50 99 PRO A O 1
ATOM 777 N N . LEU A 1 100 ? -30.043 -5.569 39.543 1.00 71.94 100 LEU A N 1
ATOM 778 C CA . LEU A 1 100 ? -29.145 -4.768 38.711 1.00 71.94 100 LEU A CA 1
ATOM 779 C C . LEU A 1 100 ? -28.620 -5.586 37.520 1.00 71.94 100 LEU A C 1
ATOM 781 O O . LEU A 1 100 ? -28.657 -5.124 36.381 1.00 71.94 100 LEU A O 1
ATOM 785 N N . GLN A 1 101 ? -28.195 -6.832 37.757 1.00 71.62 101 GLN A N 1
ATOM 786 C CA . GLN A 1 101 ? -27.761 -7.737 36.689 1.00 71.62 101 GLN A CA 1
ATOM 787 C C . GLN A 1 101 ? -28.879 -8.060 35.701 1.00 71.62 101 GLN A C 1
ATOM 789 O O . GLN A 1 101 ? -28.612 -8.148 34.501 1.00 71.62 101 GLN A O 1
ATOM 794 N N . GLN A 1 102 ? -30.116 -8.205 36.178 1.00 76.88 102 GLN A N 1
ATOM 795 C CA . GLN A 1 102 ? -31.271 -8.413 35.309 1.00 76.88 102 GLN A CA 1
ATOM 796 C C . GLN A 1 102 ? -31.501 -7.212 34.394 1.00 76.88 102 GLN A C 1
ATOM 798 O O . GLN A 1 102 ? -31.619 -7.396 33.185 1.00 76.88 102 GLN A O 1
ATOM 803 N N . VAL A 1 103 ? -31.498 -5.990 34.931 1.00 80.19 103 VAL A N 1
ATOM 804 C CA . VAL A 1 103 ? -31.693 -4.769 34.129 1.00 80.19 103 VAL A CA 1
ATOM 805 C C . VAL A 1 103 ? -30.618 -4.637 33.051 1.00 80.19 103 VAL A C 1
ATOM 807 O O . VAL A 1 103 ? -30.943 -4.359 31.901 1.00 80.19 103 VAL A O 1
ATOM 810 N N . ILE A 1 104 ? -29.357 -4.908 33.394 1.00 80.75 104 ILE A N 1
ATOM 811 C CA . ILE A 1 104 ? -28.236 -4.900 32.442 1.00 80.75 104 ILE A CA 1
ATOM 812 C C . ILE A 1 104 ? -28.426 -5.961 31.352 1.00 80.75 104 ILE A C 1
ATOM 814 O O . ILE A 1 104 ? -28.187 -5.715 30.173 1.00 80.75 104 ILE A O 1
ATOM 818 N N . GLN A 1 105 ? -28.860 -7.160 31.732 1.00 79.19 105 GLN A N 1
ATOM 819 C CA . GLN A 1 105 ? -29.085 -8.236 30.774 1.00 79.19 105 GLN A CA 1
ATOM 820 C C . GLN A 1 105 ? -30.256 -7.930 29.833 1.00 79.19 105 GLN A C 1
ATOM 822 O O . GLN A 1 105 ? -30.173 -8.234 28.643 1.00 79.19 105 GLN A O 1
ATOM 827 N N . PHE A 1 106 ? -31.328 -7.322 30.342 1.00 81.62 106 PHE A N 1
ATOM 828 C CA . PHE A 1 106 ? -32.455 -6.895 29.520 1.00 81.62 106 PHE A CA 1
ATOM 829 C C . PHE A 1 106 ? -32.074 -5.740 28.591 1.00 81.62 106 PHE A C 1
ATOM 831 O O . PHE A 1 106 ? -32.429 -5.786 27.418 1.00 81.62 106 PHE A O 1
ATOM 838 N N . SER A 1 107 ? -31.300 -4.757 29.059 1.00 82.44 107 SER A N 1
ATOM 839 C CA . SER A 1 107 ? -30.876 -3.633 28.219 1.00 82.44 107 SER A CA 1
ATOM 840 C C . SER A 1 107 ? -29.906 -4.059 27.115 1.00 82.44 107 SER A C 1
ATOM 842 O O . SER A 1 107 ? -30.078 -3.651 25.968 1.00 82.44 107 SER A O 1
ATOM 844 N N . LEU A 1 108 ? -28.941 -4.938 27.402 1.00 82.69 108 LEU A N 1
ATOM 845 C CA . LEU A 1 108 ? -28.052 -5.479 26.367 1.00 82.69 108 LEU A CA 1
ATOM 846 C C . LEU A 1 108 ? -28.813 -6.318 25.339 1.00 82.69 108 LEU A C 1
ATOM 848 O O . LEU A 1 108 ? -28.554 -6.194 24.142 1.00 82.69 108 LEU A O 1
ATOM 852 N N . ARG A 1 109 ? -29.788 -7.120 25.781 1.00 81.44 109 ARG A N 1
ATOM 853 C CA . ARG A 1 109 ? -30.637 -7.902 24.876 1.00 81.44 109 ARG A CA 1
ATOM 854 C C . ARG A 1 109 ? -31.463 -7.014 23.947 1.00 81.44 109 ARG A C 1
ATOM 856 O O . ARG A 1 109 ? -31.524 -7.286 22.755 1.00 81.44 109 ARG A O 1
ATOM 863 N N . ASP A 1 110 ? -32.112 -5.991 24.486 1.00 83.81 110 ASP A N 1
ATOM 864 C CA . ASP A 1 110 ? -33.087 -5.210 23.719 1.00 83.81 110 ASP A CA 1
ATOM 865 C C . ASP A 1 110 ? -32.405 -4.171 22.811 1.00 83.81 110 ASP A C 1
ATOM 867 O O . ASP A 1 110 ? -32.807 -3.970 21.668 1.00 83.81 110 ASP A O 1
ATOM 871 N N . TYR A 1 111 ? -31.309 -3.559 23.278 1.00 81.06 111 TYR A N 1
ATOM 872 C CA . TYR A 1 111 ? -30.657 -2.453 22.566 1.00 81.06 111 TYR A CA 1
ATOM 873 C C . TYR A 1 111 ? -29.388 -2.828 21.804 1.00 81.06 111 TYR A C 1
ATOM 875 O O . TYR A 1 111 ? -29.044 -2.134 20.850 1.00 81.06 111 TYR A O 1
ATOM 883 N N . VAL A 1 112 ? -28.657 -3.868 22.217 1.00 81.31 112 VAL A N 1
ATOM 884 C CA . VAL A 1 112 ? -27.341 -4.204 21.636 1.00 81.31 112 VAL A CA 1
ATOM 885 C C . VAL A 1 112 ? -27.416 -5.462 20.782 1.00 81.31 112 VAL A C 1
ATOM 887 O O . VAL A 1 112 ? -26.916 -5.494 19.660 1.00 81.31 112 VAL A O 1
ATOM 890 N N . GLN A 1 113 ? -28.104 -6.483 21.282 1.00 80.56 113 GLN A N 1
ATOM 891 C CA . GLN A 1 113 ? -28.117 -7.812 20.685 1.00 80.56 113 GLN A CA 1
ATOM 892 C C . GLN A 1 113 ? -28.712 -7.831 19.261 1.00 80.56 113 GLN A C 1
ATOM 894 O O . GLN A 1 113 ? -28.169 -8.504 18.391 1.00 80.56 113 GLN A O 1
ATOM 899 N N . TYR A 1 114 ? -29.773 -7.059 18.992 1.00 80.94 114 TYR A N 1
ATOM 900 C CA . TYR A 1 114 ? -30.455 -7.041 17.687 1.00 80.94 114 TYR A CA 1
ATOM 901 C C . TYR A 1 114 ? -29.551 -6.601 16.522 1.00 80.94 114 TYR A C 1
ATOM 903 O O . TYR A 1 114 ? -29.449 -7.294 15.508 1.00 80.94 114 TYR A O 1
ATOM 911 N N . TRP A 1 115 ? -28.874 -5.457 16.654 1.00 83.38 115 TRP A N 1
ATOM 912 C CA . TRP A 1 115 ? -28.006 -4.952 15.587 1.00 83.38 115 TRP A CA 1
ATOM 913 C C . TRP A 1 115 ? -26.649 -5.659 15.574 1.00 83.38 115 TRP A C 1
ATOM 915 O O . TRP A 1 115 ? -26.056 -5.805 14.506 1.00 83.38 115 TRP A O 1
ATOM 925 N N . TYR A 1 116 ? -26.170 -6.141 16.726 1.00 80.50 116 TYR A N 1
ATOM 926 C CA . TYR A 1 116 ? -24.880 -6.818 16.812 1.00 80.50 116 TYR A CA 1
ATOM 927 C C . TYR A 1 116 ? -24.877 -8.158 16.067 1.00 80.50 116 TYR A C 1
ATOM 929 O O . TYR A 1 116 ? -24.007 -8.363 15.224 1.00 80.50 116 TYR A O 1
ATOM 937 N N . TYR A 1 117 ? -25.904 -8.998 16.249 1.00 79.75 117 TYR A N 1
ATOM 938 C CA . TYR A 1 117 ? -26.036 -10.257 15.496 1.00 79.75 117 TYR A CA 1
ATOM 939 C C . TYR A 1 117 ? -26.258 -10.060 13.989 1.00 79.75 117 TYR A C 1
ATOM 941 O O . TYR A 1 117 ? -26.113 -10.999 13.212 1.00 79.75 117 TYR A O 1
ATOM 949 N N . THR A 1 118 ? -26.587 -8.841 13.548 1.00 78.25 118 THR A N 1
ATOM 950 C CA . THR A 1 118 ? -26.619 -8.509 12.115 1.00 78.25 118 THR A CA 1
ATOM 951 C C . THR A 1 118 ? -25.205 -8.293 11.546 1.00 78.25 118 THR A C 1
ATOM 953 O O . THR A 1 118 ? -25.002 -8.435 10.342 1.00 78.25 118 THR A O 1
ATOM 956 N N . LEU A 1 119 ? -24.223 -7.950 12.389 1.00 75.38 119 LEU A N 1
ATOM 957 C CA . LEU A 1 119 ? -22.844 -7.623 12.001 1.00 75.38 119 LEU A CA 1
ATOM 958 C C . LEU A 1 119 ? -21.841 -8.745 12.303 1.00 75.38 119 LEU A C 1
ATOM 960 O O . LEU A 1 119 ? -20.928 -8.955 11.507 1.00 75.38 119 LEU A O 1
ATOM 964 N N . SER A 1 120 ? -21.974 -9.430 13.441 1.00 71.69 120 SER A N 1
ATOM 965 C CA . SER A 1 120 ? -21.086 -10.524 13.853 1.00 71.69 120 SER A CA 1
ATOM 966 C C . SER A 1 120 ? -21.799 -11.501 14.792 1.00 71.69 120 SER A C 1
ATOM 968 O O . SER A 1 120 ? -22.674 -11.103 15.555 1.00 71.69 120 SER A O 1
ATOM 970 N N . ASP A 1 121 ? -21.399 -12.773 14.757 1.00 70.00 121 ASP A N 1
ATOM 971 C CA . ASP A 1 121 ? -21.970 -13.863 15.571 1.00 70.00 121 ASP A CA 1
ATOM 972 C C . ASP A 1 121 ? -21.124 -14.171 16.830 1.00 70.00 121 ASP A C 1
ATOM 974 O O . ASP A 1 121 ? -21.326 -15.168 17.519 1.00 70.00 121 ASP A O 1
ATOM 978 N N . ASP A 1 122 ? -20.135 -13.323 17.135 1.00 73.88 122 ASP A N 1
ATOM 979 C CA . ASP A 1 122 ? -19.205 -13.531 18.249 1.00 73.88 122 ASP A CA 1
ATOM 980 C C . ASP A 1 122 ? -19.800 -13.080 19.598 1.00 73.88 122 ASP A C 1
ATOM 982 O O . ASP A 1 122 ? -19.898 -11.895 19.910 1.00 73.88 122 ASP A O 1
ATOM 986 N N . GLU A 1 123 ? -20.114 -14.026 20.487 1.00 68.44 123 GLU A N 1
ATOM 987 C CA . GLU A 1 123 ? -20.655 -13.725 21.827 1.00 68.44 123 GLU A CA 1
ATOM 988 C C . GLU A 1 123 ? -19.672 -12.968 22.747 1.00 68.44 123 GLU A C 1
ATOM 990 O O . GLU A 1 123 ? -20.073 -12.381 23.758 1.00 68.44 123 GLU A O 1
ATOM 995 N N . SER A 1 124 ? -18.381 -12.951 22.404 1.00 69.56 124 SER A N 1
ATOM 996 C CA . SER A 1 124 ? -17.304 -12.352 23.204 1.00 69.56 124 SER A CA 1
ATOM 997 C C . SER A 1 124 ? -17.523 -10.861 23.466 1.00 69.56 124 SER A C 1
ATOM 999 O O . SER A 1 124 ? -17.351 -10.400 24.593 1.00 69.56 124 SER A O 1
ATOM 1001 N N . PHE A 1 125 ? -17.982 -10.119 22.460 1.00 72.69 125 PHE A N 1
ATOM 1002 C CA . PHE A 1 125 ? -18.215 -8.678 22.569 1.00 72.69 125 PHE A CA 1
ATOM 1003 C C . PHE A 1 125 ? -19.360 -8.336 23.531 1.00 72.69 125 PHE A C 1
ATOM 1005 O O . PHE A 1 125 ? -19.259 -7.408 24.333 1.00 72.69 125 PHE A O 1
ATOM 1012 N N . LEU A 1 126 ? -20.449 -9.113 23.500 1.00 73.44 126 LEU A N 1
ATOM 1013 C CA . LEU A 1 126 ? -21.581 -8.915 24.410 1.00 73.44 126 LEU A CA 1
ATOM 1014 C C . LEU A 1 126 ? -21.167 -9.159 25.870 1.00 73.44 126 LEU A C 1
ATOM 1016 O O . LEU A 1 126 ? -21.637 -8.464 26.777 1.00 73.44 126 LEU A O 1
ATOM 1020 N N . LEU A 1 127 ? -20.256 -10.110 26.095 1.00 72.88 127 LEU A N 1
ATOM 1021 C CA . LEU A 1 127 ? -19.675 -10.376 27.410 1.00 72.88 127 LEU A CA 1
ATOM 1022 C C . LEU A 1 127 ? -18.749 -9.236 27.870 1.00 72.88 127 LEU A C 1
ATOM 1024 O O . LEU A 1 127 ? -18.830 -8.841 29.036 1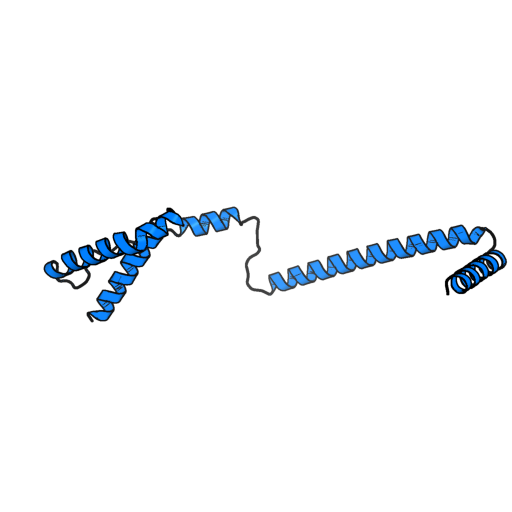.00 72.88 127 LEU A O 1
ATOM 1028 N N . GLU A 1 128 ? -17.934 -8.660 26.980 1.00 72.62 128 GLU A N 1
ATOM 1029 C CA . GLU A 1 128 ? -17.079 -7.500 27.293 1.00 72.62 128 GLU A CA 1
ATOM 1030 C C . GLU A 1 128 ? -17.892 -6.263 27.669 1.00 72.62 128 GLU A C 1
ATOM 1032 O O . GLU A 1 128 ? -17.587 -5.596 28.662 1.00 72.62 128 GLU A O 1
ATOM 1037 N N . ILE A 1 129 ? -18.962 -5.965 26.928 1.00 76.25 129 ILE A N 1
ATOM 1038 C CA . ILE A 1 129 ? -19.846 -4.845 27.269 1.00 76.25 129 ILE A CA 1
ATOM 1039 C C . ILE A 1 129 ? -20.486 -5.080 28.638 1.00 76.25 129 ILE A C 1
ATOM 1041 O O . ILE A 1 129 ? -20.525 -4.174 29.471 1.00 76.25 129 ILE A O 1
ATOM 1045 N N . ARG A 1 130 ? -20.957 -6.302 28.913 1.00 75.94 130 ARG A N 1
ATOM 1046 C CA . ARG A 1 130 ? -21.530 -6.625 30.224 1.00 75.94 130 ARG A CA 1
ATOM 1047 C C . ARG A 1 130 ? -20.514 -6.407 31.347 1.00 75.94 130 ARG A C 1
ATOM 1049 O O . ARG A 1 130 ? -20.866 -5.794 32.352 1.00 75.94 130 ARG A O 1
ATOM 1056 N N . GLN A 1 131 ? -19.272 -6.853 31.170 1.00 72.69 131 GLN A N 1
ATOM 1057 C CA . GLN A 1 131 ? -18.218 -6.697 32.173 1.00 72.69 131 GLN A CA 1
ATOM 1058 C C . GLN A 1 131 ? -17.807 -5.230 32.370 1.00 72.69 131 GLN A C 1
ATOM 1060 O O . GLN A 1 131 ? -17.661 -4.771 33.501 1.00 72.69 131 GLN A O 1
ATOM 1065 N N . THR A 1 132 ? -17.622 -4.477 31.287 1.00 75.31 132 THR A N 1
ATOM 1066 C CA . THR A 1 132 ? -17.247 -3.055 31.352 1.00 75.31 132 THR A CA 1
ATOM 1067 C C . THR A 1 132 ? -18.338 -2.214 32.003 1.00 75.31 132 THR A C 1
ATOM 1069 O O . THR A 1 132 ? -18.031 -1.384 32.857 1.00 75.31 132 THR A O 1
ATOM 1072 N N . LEU A 1 133 ? -19.609 -2.475 31.686 1.00 76.38 133 LEU A N 1
ATOM 1073 C CA . LEU A 1 133 ? -20.745 -1.807 32.317 1.00 76.38 133 LEU A CA 1
ATOM 1074 C C . LEU A 1 133 ? -20.813 -2.111 33.820 1.00 76.38 133 LEU A C 1
ATOM 1076 O O . LEU A 1 133 ? -21.018 -1.212 34.631 1.00 76.38 133 LEU A O 1
ATOM 1080 N N . GLN A 1 134 ? -20.598 -3.370 34.199 1.00 71.81 134 GLN A N 1
ATOM 1081 C CA . GLN A 1 134 ? -20.531 -3.784 35.599 1.00 71.81 134 GLN A CA 1
ATOM 1082 C C . GLN A 1 134 ? -19.381 -3.102 36.353 1.00 71.81 134 GLN A C 1
ATOM 1084 O O . GLN A 1 134 ? -19.601 -2.567 37.437 1.00 71.81 134 GLN A O 1
ATOM 1089 N N . ASN A 1 135 ? -18.183 -3.045 35.765 1.00 75.19 135 ASN A N 1
ATOM 1090 C CA . ASN A 1 135 ? -17.034 -2.341 36.342 1.00 75.19 135 ASN A CA 1
ATOM 1091 C C . ASN A 1 135 ? -17.287 -0.836 36.485 1.00 75.19 135 ASN A C 1
ATOM 1093 O O . ASN A 1 135 ? -16.943 -0.253 37.512 1.00 75.19 135 ASN A O 1
ATOM 1097 N N . ALA A 1 136 ? -17.910 -0.209 35.485 1.00 76.50 136 ALA A N 1
ATOM 1098 C CA . ALA A 1 136 ? -18.299 1.193 35.561 1.00 76.50 136 ALA A CA 1
ATOM 1099 C C . ALA A 1 136 ? -19.303 1.423 36.700 1.00 76.50 136 ALA A C 1
ATOM 1101 O O . ALA A 1 136 ? -19.134 2.351 37.482 1.00 76.50 136 ALA A O 1
ATOM 1102 N N . LEU A 1 137 ? -20.305 0.552 36.850 1.00 74.56 137 LEU A N 1
ATOM 1103 C CA . LEU A 1 137 ? -21.290 0.642 37.933 1.00 74.56 137 LEU A CA 1
ATOM 1104 C C . LEU A 1 137 ? -20.656 0.485 39.322 1.00 74.56 137 LEU A C 1
ATOM 1106 O O . LEU A 1 137 ? -21.023 1.225 40.230 1.00 74.56 137 LEU A O 1
ATOM 1110 N N . ILE A 1 138 ? -19.676 -0.412 39.478 1.00 72.75 138 ILE A N 1
ATOM 1111 C CA . ILE A 1 138 ? -18.887 -0.541 40.716 1.00 72.75 138 ILE A CA 1
ATOM 1112 C C . ILE A 1 138 ? -18.147 0.767 41.025 1.00 72.75 138 ILE A C 1
ATOM 1114 O O . ILE A 1 138 ? -18.181 1.240 42.161 1.00 72.75 138 ILE A O 1
ATOM 1118 N N . GLN A 1 139 ? -17.500 1.363 40.017 1.00 72.12 139 GLN A N 1
ATOM 1119 C CA . GLN A 1 139 ? -16.791 2.640 40.165 1.00 72.12 139 GLN A CA 1
ATOM 1120 C C . GLN A 1 139 ? -17.731 3.810 40.465 1.00 72.12 139 GLN A C 1
ATOM 1122 O O . GLN A 1 139 ? -17.338 4.721 41.176 1.00 72.12 139 GLN A O 1
ATOM 1127 N N . PHE A 1 140 ? -18.963 3.792 39.955 1.00 73.06 140 PHE A N 1
ATOM 1128 C CA . PHE A 1 140 ? -19.973 4.798 40.291 1.00 73.06 140 PHE A CA 1
ATOM 1129 C C . PHE A 1 140 ? -20.547 4.628 41.704 1.00 73.06 140 PHE A C 1
ATOM 1131 O O . PHE A 1 140 ? -21.041 5.598 42.275 1.00 73.06 140 PHE A O 1
ATOM 1138 N N . ALA A 1 141 ? -20.533 3.409 42.247 1.00 63.84 141 ALA A N 1
ATOM 1139 C CA . ALA A 1 141 ? -21.060 3.097 43.573 1.00 63.84 141 ALA A CA 1
ATOM 1140 C C . ALA A 1 141 ? -20.033 3.268 44.711 1.00 63.84 141 ALA A C 1
ATOM 1142 O O . ALA A 1 141 ? -20.427 3.199 45.877 1.00 63.84 141 ALA A O 1
ATOM 1143 N N . THR A 1 142 ? -18.749 3.463 44.381 1.00 55.81 142 THR A N 1
ATOM 1144 C CA . THR A 1 142 ? -17.645 3.731 45.324 1.00 55.81 142 THR A CA 1
ATOM 1145 C C . THR A 1 142 ? -17.357 5.223 45.399 1.00 55.81 142 THR A C 1
ATOM 1147 O O . THR A 1 142 ? -17.278 5.744 46.533 1.00 55.81 142 THR A O 1
#

Foldseek 3Di:
DVVVVVVVVVVVVVVQCVPPNPCSVVVVVVVVVCVVVVVVVCCVVVVVVVVVVVVVVVVVPPDDDPPPDPVVVVVVVVVPLPPDPQDQDLPNDNVPSVVVLVVLVVCCVPPPVVVVVVPDPDCSVSSVVSRVVSVVSSVVVD

Secondary structure (DSSP, 8-state):
-HHHHHHHHHHHHHHHHHHHGGGHHHHHHHHHHHHHHHHHHHHHHHHHHHHHHHHHHHHHTTPPP--S-HHHHHHHHHHT-------S-SSS-HHHHHHHHHHHHHHIIIIIIHHHHHH---HHHHHHHHHHHHHHHHHHH-

InterPro domains:
  IPR003114 Phox-associated domain [PF02194] (94-141)
  IPR003114 Phox-associated domain [PS51207] (93-142)

Organism: Monodon monoceros (NCBI:txid40151)

pLDDT: mean 71.59, std 13.57, range [45.16, 93.0]

Radius of gyration: 37.07 Å; chains: 1; bounding box: 61×40×96 Å